Protein AF-A0A6B3I6D8-F1 (afdb_monomer_lite)

Secondary structure (DSSP, 8-state):
----PPPPPP-PPPPPTT-SHHHHHHHHHHHHHHHTS--GGG--GGGTTT---PPPSS-HHHHHHHHHTT-SEEEEES-TTSHHHHT-S---SEEEEE-SSPP-

Radius of gyration: 27.28 Å; chains: 1; bounding box: 35×55×85 Å

Foldseek 3Di:
DDDDDDDDDDDDDDDDPCPDPVNVVVVVVVVVVVVPDDCPPNDPVVCVVVDDDDDDPDDPLVVVLVVQQVDQEEEAEQCPLVVSVVPRPHGHPHYYYDHPDDHD

Sequence (104 aa):
MSEQSPPPPQSSPPLPP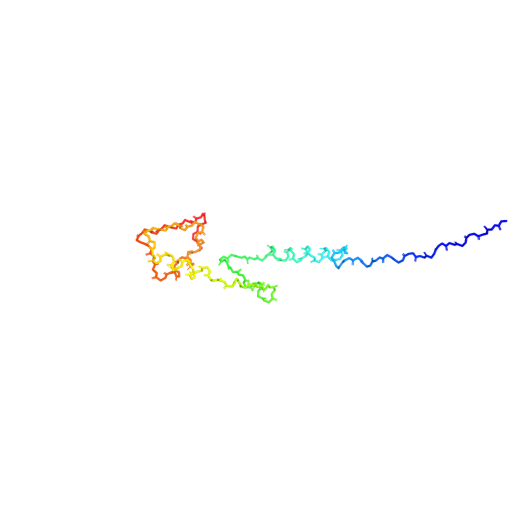FASPASRDRFEALVAEAEAVSVDGWDFSWLEGRATEQRPSWGYARAMADRLGEARAALDIQTGGGEVLAAAPKLPPVTVATESWPPN

Structure (mmCIF, N/CA/C/O backbone):
data_AF-A0A6B3I6D8-F1
#
_entry.id   AF-A0A6B3I6D8-F1
#
loop_
_atom_site.group_PDB
_atom_site.id
_atom_site.type_symbol
_atom_site.label_atom_id
_atom_site.label_alt_id
_atom_site.label_comp_id
_atom_site.label_asym_id
_atom_site.label_entity_id
_atom_site.label_seq_id
_atom_site.pdbx_PDB_ins_code
_atom_site.Cartn_x
_atom_site.Cartn_y
_atom_site.Cartn_z
_atom_site.occupancy
_atom_site.B_iso_or_equiv
_atom_site.auth_seq_id
_atom_site.auth_comp_id
_atom_site.auth_asym_id
_atom_site.auth_atom_id
_atom_site.pdbx_PDB_model_num
ATOM 1 N N . MET A 1 1 ? 15.485 40.432 -67.932 1.00 48.72 1 MET A N 1
ATOM 2 C CA . MET A 1 1 ? 15.380 39.146 -67.214 1.00 48.72 1 MET A CA 1
ATOM 3 C C . MET A 1 1 ? 16.096 39.336 -65.893 1.00 48.72 1 MET A C 1
ATOM 5 O O . MET A 1 1 ? 17.306 39.490 -65.918 1.00 48.72 1 MET A O 1
ATOM 9 N N . SER A 1 2 ? 15.366 39.463 -64.784 1.00 56.78 2 SER A N 1
ATOM 10 C CA . SER A 1 2 ? 15.982 39.516 -63.453 1.00 56.78 2 SER A CA 1
ATOM 11 C C . SER A 1 2 ? 15.971 38.103 -62.885 1.00 56.78 2 SER A C 1
ATOM 13 O O . SER A 1 2 ? 14.896 37.552 -62.654 1.00 56.78 2 SER A O 1
ATOM 15 N N . GLU A 1 3 ? 17.150 37.509 -62.724 1.00 61.81 3 GLU A N 1
ATOM 16 C CA . GLU A 1 3 ? 17.327 36.239 -62.020 1.00 61.81 3 GLU A CA 1
ATOM 17 C C . GLU A 1 3 ? 17.050 36.442 -60.530 1.00 61.81 3 GLU A C 1
ATOM 19 O O . GLU A 1 3 ? 17.591 37.342 -59.888 1.00 61.81 3 GLU A O 1
ATOM 24 N N . GLN A 1 4 ? 16.152 35.623 -59.992 1.00 62.22 4 GLN A N 1
ATOM 25 C CA . GLN A 1 4 ? 15.760 35.647 -58.593 1.00 62.22 4 GLN A CA 1
ATOM 26 C C . GLN A 1 4 ? 16.542 34.538 -57.883 1.00 62.22 4 GLN A C 1
ATOM 28 O O . GLN A 1 4 ? 16.328 33.359 -58.158 1.00 62.22 4 GLN A O 1
ATOM 33 N N . SER A 1 5 ? 17.490 34.917 -57.020 1.00 68.88 5 SER A N 1
ATOM 34 C CA . SER A 1 5 ? 18.277 33.959 -56.233 1.00 68.88 5 SER A CA 1
ATOM 35 C C . SER A 1 5 ? 17.377 33.088 -55.348 1.00 68.88 5 SER A C 1
ATOM 37 O O . SER A 1 5 ? 16.396 33.599 -54.796 1.00 68.88 5 SER A O 1
ATOM 39 N N . PRO A 1 6 ? 17.705 31.795 -55.167 1.00 69.19 6 PRO A N 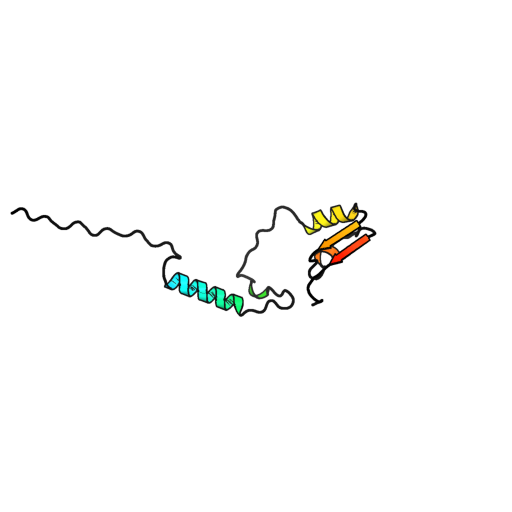1
ATOM 40 C CA . PRO A 1 6 ? 16.906 30.905 -54.339 1.00 69.19 6 PRO A CA 1
ATOM 41 C C . PRO A 1 6 ? 16.976 31.327 -52.862 1.00 69.19 6 PRO A C 1
ATOM 43 O O . PRO A 1 6 ? 18.018 31.815 -52.409 1.00 69.19 6 PRO A O 1
ATOM 46 N N . PRO A 1 7 ? 15.887 31.149 -52.093 1.00 69.19 7 PRO A N 1
ATOM 47 C CA . PRO A 1 7 ? 15.892 31.445 -50.669 1.00 69.19 7 PRO A CA 1
ATOM 48 C C . PRO A 1 7 ? 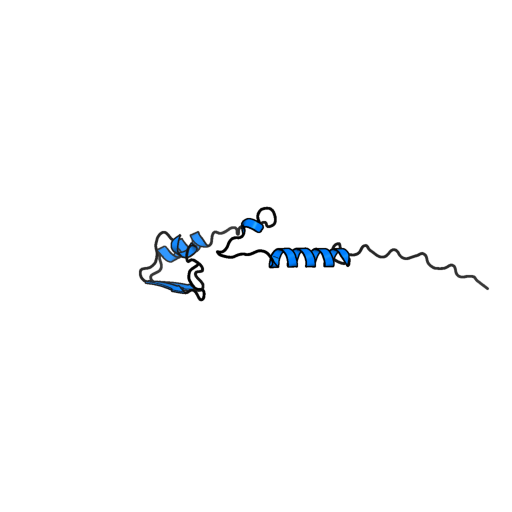16.859 30.506 -49.923 1.00 69.19 7 PRO A C 1
ATOM 50 O O . PRO A 1 7 ? 17.031 29.352 -50.328 1.00 69.19 7 PRO A O 1
ATOM 53 N N . PRO A 1 8 ? 17.494 30.975 -48.833 1.00 72.56 8 PRO A N 1
ATOM 54 C CA . PRO A 1 8 ? 18.401 30.152 -48.040 1.00 72.56 8 PRO A CA 1
ATOM 55 C C . PRO A 1 8 ? 17.662 28.950 -47.422 1.00 72.56 8 PRO A C 1
ATOM 57 O O . PRO A 1 8 ? 16.470 29.059 -47.113 1.00 72.56 8 PRO A O 1
ATOM 60 N N . PRO A 1 9 ? 18.346 27.806 -47.214 1.00 68.88 9 PRO A N 1
ATOM 61 C CA . PRO A 1 9 ? 17.736 26.641 -46.588 1.00 68.88 9 PRO A CA 1
ATOM 62 C C . PRO A 1 9 ? 17.278 26.998 -45.171 1.00 68.88 9 PRO A C 1
ATOM 64 O O . PRO A 1 9 ? 18.057 27.489 -44.355 1.00 68.88 9 PRO A O 1
ATOM 67 N N . GLN A 1 10 ? 15.999 26.767 -44.885 1.00 70.88 10 GLN A N 1
ATOM 68 C CA . GLN A 1 10 ? 15.453 26.974 -43.549 1.00 70.88 10 GLN A CA 1
ATOM 69 C C . GLN A 1 10 ? 15.876 25.813 -42.644 1.00 70.88 10 GLN A C 1
ATOM 71 O O . GLN A 1 10 ? 15.530 24.657 -42.895 1.00 70.88 10 GLN A O 1
ATOM 76 N N . SER A 1 11 ? 16.623 26.118 -41.584 1.00 73.81 11 SER A N 1
ATOM 77 C CA . SER A 1 11 ? 16.973 25.147 -40.548 1.00 73.81 11 SER A CA 1
ATOM 78 C C . SER A 1 11 ? 15.713 24.724 -39.794 1.00 73.81 11 SER A C 1
ATOM 80 O O . SER A 1 11 ? 15.080 25.542 -39.127 1.00 73.81 11 SER A O 1
ATOM 82 N N . SER A 1 12 ? 15.341 23.448 -39.897 1.00 70.31 12 SER A N 1
ATOM 83 C CA . SER A 1 12 ? 14.251 22.892 -39.090 1.00 70.31 12 SER A CA 1
ATOM 84 C C . SER A 1 12 ? 14.665 22.836 -37.613 1.00 70.31 12 SER A C 1
ATOM 86 O O . SER A 1 12 ? 15.821 22.510 -37.326 1.00 70.31 12 SER A O 1
ATOM 88 N N . PRO A 1 13 ? 13.760 23.148 -36.667 1.00 77.19 13 PRO A N 1
ATOM 89 C CA . PRO A 1 13 ? 14.063 23.034 -35.247 1.00 77.19 13 PRO A CA 1
ATOM 90 C C . PRO A 1 13 ? 14.370 21.572 -34.884 1.00 77.19 13 PRO A C 1
ATOM 92 O O . PRO A 1 13 ? 13.813 20.659 -35.504 1.00 77.19 13 PRO A O 1
ATOM 95 N N . PRO A 1 14 ? 15.243 21.322 -33.891 1.00 73.50 14 PRO A N 1
ATOM 96 C CA . PRO A 1 14 ? 15.523 19.968 -33.444 1.00 73.50 14 PRO A CA 1
ATOM 97 C C . PRO A 1 14 ? 14.230 19.314 -32.961 1.00 73.50 14 PRO A C 1
ATOM 99 O O . PRO A 1 14 ? 13.446 19.910 -32.219 1.00 73.50 14 PRO A O 1
ATOM 102 N N . LEU A 1 15 ? 14.009 18.077 -33.403 1.00 72.12 15 LEU A N 1
ATOM 103 C CA . LEU A 1 15 ? 12.901 17.272 -32.914 1.00 72.12 15 LEU A CA 1
ATOM 104 C C . LEU A 1 15 ? 13.030 17.103 -31.393 1.00 72.12 15 LEU A C 1
ATOM 106 O O . LEU A 1 15 ? 14.150 16.962 -30.890 1.00 72.12 15 LEU A O 1
ATOM 110 N N . PRO A 1 16 ? 11.912 17.083 -30.646 1.00 78.00 16 PRO A N 1
ATOM 111 C CA . PRO A 1 16 ? 11.970 16.776 -29.228 1.00 78.00 16 PRO A CA 1
ATOM 112 C C . PRO A 1 16 ? 12.626 15.399 -29.023 1.00 78.00 16 PRO A C 1
ATOM 114 O O . PRO A 1 16 ? 12.499 14.525 -29.885 1.00 78.00 16 PRO A O 1
ATOM 117 N N . PRO A 1 17 ? 13.306 15.171 -27.886 1.00 66.19 17 PRO A N 1
ATOM 118 C CA . PRO A 1 17 ? 14.155 13.993 -27.657 1.00 66.19 17 PRO A CA 1
ATOM 119 C C . PRO A 1 17 ? 13.430 12.641 -27.813 1.00 66.19 17 PRO A C 1
ATOM 121 O O . PRO A 1 17 ? 14.070 11.610 -28.017 1.00 66.19 17 PRO A O 1
ATOM 124 N N . PHE A 1 18 ? 12.095 12.642 -27.791 1.00 73.94 18 PHE A N 1
ATOM 125 C CA . PHE A 1 18 ? 11.238 11.462 -27.942 1.00 73.94 18 PHE A CA 1
ATOM 126 C C . PHE A 1 18 ? 10.570 11.321 -29.322 1.00 73.94 18 PHE A C 1
ATOM 128 O O . PHE A 1 18 ? 9.813 10.382 -29.545 1.00 73.94 18 PHE A O 1
ATOM 135 N N . ALA A 1 19 ? 10.813 12.236 -30.263 1.00 77.25 19 ALA A N 1
ATOM 136 C CA . ALA A 1 19 ? 10.144 12.219 -31.567 1.00 77.25 19 ALA A CA 1
ATOM 137 C C . ALA A 1 19 ? 10.872 11.401 -32.643 1.00 77.25 19 ALA A C 1
ATOM 139 O O . ALA A 1 19 ? 10.310 11.197 -33.720 1.00 77.25 19 ALA A O 1
ATOM 140 N N . SER A 1 20 ? 12.093 10.923 -32.379 1.00 87.50 20 SER A N 1
ATOM 141 C CA . SER A 1 20 ? 12.815 10.087 -33.341 1.00 87.50 20 SER A CA 1
ATOM 142 C C . SER A 1 20 ? 12.272 8.647 -33.355 1.00 87.50 20 SER A C 1
ATOM 144 O O . SER A 1 20 ? 11.854 8.156 -32.303 1.00 87.50 20 SER A O 1
ATOM 146 N N . PRO A 1 21 ? 12.310 7.940 -34.502 1.00 89.19 21 PRO A N 1
ATOM 147 C CA . PRO A 1 21 ? 11.995 6.511 -34.557 1.00 89.19 21 PRO A CA 1
ATOM 148 C C . PRO A 1 21 ? 12.821 5.697 -33.554 1.00 89.19 21 PRO A C 1
ATOM 150 O O . PRO A 1 21 ? 12.254 4.946 -32.774 1.00 89.19 21 PRO A O 1
ATOM 153 N N . ALA A 1 22 ? 14.127 5.966 -33.455 1.00 90.38 22 ALA A N 1
ATOM 154 C CA . ALA A 1 22 ? 15.012 5.291 -32.505 1.00 90.38 22 ALA A CA 1
ATOM 155 C C . ALA A 1 22 ? 14.598 5.499 -31.034 1.00 90.38 22 ALA A C 1
ATOM 157 O O . ALA A 1 22 ? 14.733 4.593 -30.214 1.00 90.38 22 ALA A O 1
ATOM 158 N N . SER A 1 23 ? 14.073 6.680 -30.684 1.00 91.06 23 SER A N 1
ATOM 159 C CA . SER A 1 23 ? 13.556 6.950 -29.336 1.00 91.06 23 SER A CA 1
ATOM 160 C C . SER A 1 23 ? 12.282 6.152 -29.042 1.00 91.06 23 SER A C 1
ATOM 162 O O . SER A 1 23 ? 12.099 5.727 -27.904 1.00 91.06 23 SER A O 1
ATOM 164 N N . ARG A 1 24 ? 11.422 5.936 -30.050 1.00 91.69 24 ARG A N 1
ATOM 165 C CA . ARG A 1 24 ? 10.220 5.094 -29.932 1.00 91.69 24 ARG A CA 1
ATOM 166 C C . ARG A 1 24 ? 10.597 3.626 -29.815 1.00 91.69 24 ARG A C 1
ATOM 168 O O . ARG A 1 24 ? 10.176 2.991 -28.863 1.00 91.69 24 ARG A O 1
ATOM 175 N N . ASP A 1 25 ? 11.476 3.135 -30.684 1.00 95.06 25 ASP A N 1
ATOM 176 C CA . ASP A 1 25 ? 11.946 1.745 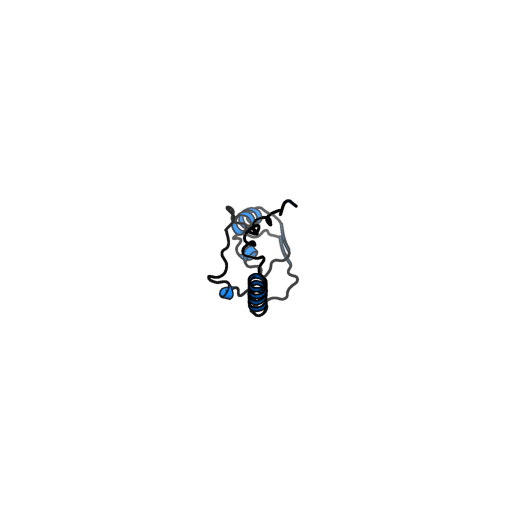-30.645 1.00 95.06 25 ASP A CA 1
ATOM 177 C C . ASP A 1 25 ? 12.583 1.413 -29.287 1.00 95.06 25 ASP A C 1
ATOM 179 O O . ASP A 1 25 ? 12.321 0.365 -28.701 1.00 95.06 25 ASP A O 1
ATOM 183 N N . ARG A 1 26 ? 13.374 2.345 -28.733 1.00 94.69 26 ARG A N 1
ATOM 184 C CA . ARG A 1 26 ? 13.938 2.203 -27.386 1.00 94.69 26 ARG A CA 1
ATOM 185 C C . ARG A 1 26 ? 12.865 2.200 -26.295 1.00 94.69 26 ARG A C 1
ATOM 187 O O . ARG A 1 26 ? 13.016 1.469 -25.323 1.00 94.69 26 ARG A O 1
ATOM 194 N N . PHE A 1 27 ? 11.839 3.041 -26.405 1.00 93.00 27 PHE A N 1
ATOM 195 C CA . PHE A 1 27 ? 10.731 3.058 -25.450 1.00 93.00 27 PHE A CA 1
ATOM 196 C C . PHE A 1 27 ? 9.980 1.722 -25.462 1.00 93.00 27 PHE A C 1
ATOM 198 O O . PHE A 1 27 ? 9.844 1.111 -24.407 1.00 93.00 27 PHE A O 1
ATOM 205 N N . GLU A 1 28 ? 9.594 1.233 -26.642 1.00 95.81 28 GLU A N 1
ATOM 206 C CA . GLU A 1 28 ? 8.905 -0.055 -26.794 1.00 95.81 28 GLU A CA 1
ATOM 207 C C . GLU A 1 28 ? 9.749 -1.217 -26.255 1.00 95.81 28 GLU A C 1
ATOM 209 O O . GLU A 1 28 ? 9.234 -2.092 -25.565 1.00 95.81 28 GLU A O 1
ATOM 214 N N . ALA A 1 29 ? 11.067 -1.199 -26.484 1.00 96.31 29 ALA A N 1
ATOM 215 C CA . ALA A 1 29 ? 11.967 -2.208 -25.930 1.00 96.31 29 ALA A CA 1
ATOM 216 C C . ALA A 1 29 ? 11.983 -2.214 -24.389 1.00 96.31 29 ALA A C 1
ATOM 218 O O . ALA A 1 29 ? 12.011 -3.285 -23.789 1.00 96.31 29 ALA A O 1
ATOM 219 N N . LEU A 1 30 ? 11.944 -1.041 -23.744 1.00 94.19 30 LEU A N 1
ATOM 220 C CA . LEU A 1 30 ? 11.893 -0.934 -22.280 1.00 94.19 30 LEU A CA 1
ATOM 221 C C . LEU A 1 30 ? 10.541 -1.379 -21.711 1.00 94.19 30 LEU A C 1
ATOM 223 O O . LEU A 1 30 ? 10.507 -1.973 -20.635 1.00 94.19 30 LEU A O 1
ATOM 227 N N . VAL A 1 31 ? 9.441 -1.109 -22.420 1.00 94.69 31 VAL A N 1
ATOM 228 C CA . VAL A 1 31 ? 8.109 -1.608 -22.045 1.00 94.69 31 VAL A CA 1
ATOM 229 C C . VAL A 1 31 ? 8.077 -3.132 -22.139 1.00 94.69 31 VAL A C 1
ATOM 231 O O . VAL A 1 31 ? 7.717 -3.782 -21.165 1.00 94.69 31 VAL A O 1
ATOM 234 N N . ALA A 1 32 ? 8.546 -3.704 -23.251 1.00 97.12 32 ALA A N 1
ATOM 235 C CA . ALA A 1 32 ? 8.601 -5.153 -23.433 1.00 97.12 32 ALA A CA 1
ATOM 236 C C . ALA A 1 32 ? 9.506 -5.846 -22.397 1.00 97.12 32 ALA A C 1
ATOM 238 O O . ALA A 1 32 ? 9.180 -6.931 -21.920 1.00 97.12 32 ALA A O 1
ATOM 239 N N . GLU A 1 33 ? 10.629 -5.221 -22.019 1.00 94.94 33 GLU A N 1
ATOM 240 C CA . GLU A 1 33 ? 11.471 -5.707 -20.920 1.00 94.94 33 GLU A CA 1
ATOM 241 C C . GLU A 1 33 ? 10.698 -5.724 -19.593 1.00 94.94 33 GLU A C 1
ATOM 243 O O . GLU A 1 33 ? 10.749 -6.724 -18.883 1.00 94.94 33 GLU A O 1
ATOM 248 N N . ALA A 1 34 ? 9.969 -4.649 -19.268 1.00 92.94 34 ALA A N 1
ATOM 249 C CA . ALA A 1 34 ? 9.192 -4.547 -18.033 1.00 92.94 34 ALA A CA 1
ATOM 250 C C . ALA A 1 34 ? 8.023 -5.547 -17.980 1.00 92.94 34 ALA A C 1
ATOM 252 O O . ALA A 1 34 ? 7.786 -6.149 -16.938 1.00 92.94 34 ALA A O 1
ATOM 253 N N . GLU A 1 35 ? 7.316 -5.755 -19.095 1.00 94.38 35 GLU A N 1
ATOM 254 C CA . GLU A 1 35 ? 6.199 -6.708 -19.194 1.00 94.38 35 GLU A CA 1
ATOM 255 C C . GLU A 1 35 ? 6.636 -8.169 -19.018 1.00 94.38 35 GLU A C 1
ATOM 257 O O . GLU A 1 35 ? 5.847 -9.004 -18.580 1.00 94.38 35 GLU A O 1
ATOM 262 N N . ALA A 1 36 ? 7.888 -8.491 -19.355 1.00 95.38 36 ALA A N 1
ATOM 263 C CA . ALA A 1 36 ? 8.428 -9.843 -19.237 1.00 95.38 36 ALA A CA 1
ATOM 264 C C . ALA A 1 36 ? 8.872 -10.210 -17.808 1.00 95.38 36 ALA A C 1
ATOM 266 O O . ALA A 1 36 ? 9.196 -11.371 -17.543 1.00 95.38 36 ALA A O 1
ATOM 267 N N . VAL A 1 37 ? 8.930 -9.239 -16.896 1.00 94.94 37 VAL A N 1
ATOM 268 C CA . VAL A 1 37 ? 9.372 -9.439 -15.513 1.00 94.94 37 VAL A CA 1
ATOM 269 C C . VAL A 1 37 ? 8.188 -9.872 -14.655 1.00 94.94 37 VAL A C 1
ATOM 271 O O . VAL A 1 37 ? 7.135 -9.240 -14.666 1.00 94.94 37 VAL A O 1
ATOM 274 N N . SER A 1 38 ? 8.367 -10.948 -13.886 1.00 91.69 38 SER A N 1
ATOM 275 C CA . SER A 1 38 ? 7.356 -11.379 -12.920 1.00 91.69 38 SER A CA 1
ATOM 276 C C . SER A 1 38 ? 7.276 -10.404 -11.741 1.00 91.69 38 SER A C 1
ATOM 278 O O . SER A 1 38 ? 8.297 -9.939 -11.239 1.00 91.69 38 SER A O 1
ATOM 280 N N . VAL A 1 39 ? 6.046 -10.140 -11.301 1.00 88.62 39 VAL A N 1
ATOM 281 C CA . VAL A 1 39 ? 5.705 -9.427 -10.058 1.00 88.62 39 VAL A CA 1
ATOM 282 C C . VAL A 1 39 ? 4.959 -10.350 -9.086 1.00 88.62 39 VAL A C 1
ATOM 284 O O . VAL A 1 39 ? 4.211 -9.892 -8.218 1.00 88.62 39 VAL A O 1
ATOM 287 N N . ASP A 1 40 ? 5.112 -11.667 -9.266 1.00 86.56 40 ASP A N 1
ATOM 288 C CA . ASP A 1 40 ? 4.476 -12.673 -8.420 1.00 86.56 40 ASP A CA 1
ATOM 289 C C . ASP A 1 40 ? 4.847 -12.440 -6.952 1.00 86.56 40 ASP A C 1
ATOM 291 O O . ASP A 1 40 ? 5.976 -12.085 -6.614 1.00 86.56 40 ASP A O 1
ATOM 295 N N . GLY A 1 41 ? 3.867 -12.604 -6.063 1.00 82.94 41 GLY A N 1
ATOM 296 C CA . GLY A 1 41 ? 4.062 -12.339 -4.637 1.00 82.94 41 GLY A CA 1
ATOM 297 C C . GLY A 1 41 ? 4.354 -10.871 -4.299 1.00 82.94 41 GLY A C 1
ATOM 298 O O . GLY A 1 41 ? 4.863 -10.614 -3.212 1.00 82.94 41 GLY A O 1
ATOM 299 N N . TRP A 1 42 ? 4.031 -9.926 -5.193 1.00 83.69 42 TRP A N 1
ATOM 300 C CA . TRP A 1 42 ? 4.339 -8.497 -5.043 1.00 83.69 42 TRP A CA 1
ATOM 301 C C . TRP A 1 42 ? 5.851 -8.197 -4.976 1.00 83.69 42 TRP A C 1
ATOM 303 O O . TRP A 1 42 ? 6.271 -7.220 -4.350 1.00 83.69 42 TRP A O 1
ATOM 313 N N . ASP A 1 43 ? 6.686 -9.017 -5.624 1.00 88.06 43 ASP A N 1
ATOM 314 C CA . ASP A 1 43 ? 8.119 -8.742 -5.751 1.00 88.06 43 ASP A CA 1
ATOM 315 C C . ASP A 1 43 ? 8.379 -7.629 -6.781 1.00 88.06 43 ASP A C 1
ATOM 317 O O . ASP A 1 43 ? 8.185 -7.799 -7.984 1.00 88.06 43 ASP A O 1
ATOM 321 N N . PHE A 1 44 ? 8.854 -6.479 -6.300 1.00 90.12 44 PHE A N 1
ATOM 322 C CA . PHE A 1 44 ? 9.266 -5.344 -7.132 1.00 90.12 44 PHE A CA 1
ATOM 323 C C . PHE A 1 44 ? 10.778 -5.098 -7.108 1.00 90.12 44 PHE A C 1
ATOM 325 O O . PHE A 1 44 ? 11.228 -4.005 -7.458 1.00 90.12 44 PHE A O 1
ATOM 332 N N . SER A 1 45 ? 11.584 -6.083 -6.702 1.00 91.12 45 SER A N 1
ATOM 333 C CA . SER A 1 45 ? 13.047 -5.957 -6.622 1.00 91.12 45 SER A CA 1
ATOM 334 C C . SER A 1 45 ? 13.689 -5.548 -7.952 1.00 91.12 45 SER A C 1
ATOM 336 O O . SER A 1 45 ? 14.661 -4.796 -7.961 1.00 91.12 45 SER A O 1
ATOM 338 N N . TRP A 1 46 ? 13.102 -5.931 -9.090 1.00 93.31 46 TRP A N 1
ATOM 339 C CA . TRP A 1 46 ? 13.560 -5.496 -10.414 1.00 93.31 46 TRP A CA 1
ATOM 340 C C . TRP A 1 46 ? 13.538 -3.969 -10.608 1.00 93.31 46 TRP A C 1
ATOM 342 O O . TRP A 1 46 ? 14.330 -3.436 -11.386 1.00 93.31 46 TRP A O 1
ATOM 352 N N . LEU A 1 47 ? 12.669 -3.245 -9.890 1.00 92.56 47 LEU A N 1
ATOM 353 C CA . LEU A 1 47 ? 12.605 -1.782 -9.936 1.00 92.56 47 LEU A CA 1
ATOM 354 C C . LEU A 1 47 ? 13.726 -1.098 -9.135 1.00 92.56 47 LEU A C 1
ATOM 356 O O . LEU A 1 47 ? 13.876 0.125 -9.233 1.00 92.56 47 LEU A O 1
ATOM 360 N N . GLU A 1 48 ? 14.531 -1.839 -8.367 1.00 91.31 48 GLU A N 1
ATOM 361 C CA . GLU A 1 48 ? 15.626 -1.279 -7.576 1.00 91.31 48 GLU A CA 1
ATOM 362 C C . GLU A 1 48 ? 16.639 -0.541 -8.471 1.00 91.31 48 GLU A C 1
ATOM 364 O O . GLU A 1 48 ? 17.152 -1.063 -9.460 1.00 91.31 48 GLU A O 1
ATOM 369 N N . GLY A 1 49 ? 16.885 0.735 -8.162 1.00 92.69 49 GLY A N 1
ATOM 370 C CA . GLY A 1 49 ? 17.736 1.614 -8.972 1.00 92.69 49 GLY A CA 1
ATOM 371 C C . GLY A 1 49 ? 17.133 2.059 -10.313 1.00 92.69 49 GLY A C 1
ATOM 372 O O . GLY A 1 49 ? 17.748 2.872 -11.003 1.00 92.69 49 GLY A O 1
ATOM 373 N N . ARG A 1 50 ? 15.935 1.577 -10.678 1.00 91.81 50 ARG A N 1
ATOM 374 C CA . ARG A 1 50 ? 15.213 1.937 -11.914 1.00 91.81 50 ARG A CA 1
ATOM 375 C C . ARG A 1 50 ? 14.025 2.864 -11.666 1.00 91.81 50 ARG A C 1
ATOM 377 O O . ARG A 1 50 ? 13.684 3.652 -12.546 1.00 91.81 50 ARG A O 1
ATOM 384 N N . ALA A 1 51 ? 13.423 2.796 -10.480 1.00 90.00 51 ALA A N 1
ATOM 385 C CA . ALA A 1 51 ? 12.315 3.650 -10.069 1.00 90.00 51 ALA A CA 1
ATOM 386 C C . ALA A 1 51 ? 12.642 4.430 -8.791 1.00 90.00 51 ALA A C 1
ATOM 388 O O . ALA A 1 51 ? 13.344 3.954 -7.898 1.00 90.00 51 ALA A O 1
ATOM 389 N N . THR A 1 52 ? 12.093 5.638 -8.699 1.00 89.44 52 THR A N 1
ATOM 390 C CA . THR A 1 52 ? 12.056 6.422 -7.466 1.00 89.44 52 THR A CA 1
ATOM 391 C C . THR A 1 52 ? 10.615 6.798 -7.164 1.00 89.44 52 THR A C 1
ATOM 393 O O . THR A 1 52 ? 9.825 7.076 -8.064 1.00 89.44 52 THR A O 1
ATOM 396 N N . GLU A 1 53 ? 10.268 6.806 -5.882 1.00 86.69 53 GLU A N 1
ATOM 397 C CA . GLU A 1 53 ? 8.956 7.230 -5.411 1.00 86.69 53 GLU A CA 1
ATOM 398 C C . GLU A 1 53 ? 9.122 8.482 -4.552 1.00 86.69 53 GLU A C 1
ATOM 400 O O . GLU A 1 53 ? 9.947 8.529 -3.633 1.00 86.69 53 GLU A O 1
ATOM 405 N N . GLN A 1 54 ? 8.319 9.509 -4.825 1.00 90.50 54 GLN A N 1
ATOM 406 C CA . GLN A 1 54 ? 8.172 10.608 -3.886 1.00 90.50 54 GLN A CA 1
ATOM 407 C C . GLN A 1 54 ? 7.178 10.194 -2.806 1.00 90.50 54 GLN A C 1
ATOM 409 O O . GLN A 1 54 ? 5.991 10.021 -3.079 1.00 90.50 54 GLN A O 1
ATOM 414 N N . ARG A 1 55 ? 7.636 10.117 -1.555 1.00 86.00 55 ARG A N 1
ATOM 415 C CA . ARG A 1 55 ? 6.714 9.894 -0.442 1.00 86.00 55 ARG A CA 1
ATOM 416 C C . ARG A 1 55 ? 5.805 11.112 -0.249 1.00 86.00 55 ARG A C 1
ATOM 418 O O . ARG A 1 55 ? 6.312 12.240 -0.200 1.00 86.00 55 ARG A O 1
ATOM 425 N N . PRO A 1 56 ? 4.486 10.911 -0.091 1.00 88.31 56 PRO A N 1
ATOM 426 C CA . PRO A 1 56 ? 3.597 11.978 0.336 1.00 88.31 56 PRO A CA 1
ATOM 427 C C . PRO A 1 56 ? 4.072 12.582 1.664 1.00 88.31 56 PRO A C 1
ATOM 429 O O . PRO A 1 56 ? 4.689 11.908 2.489 1.00 88.31 56 PRO A O 1
ATOM 432 N N . SER A 1 57 ? 3.738 13.849 1.911 1.00 93.06 57 SER A N 1
ATOM 433 C CA . SER A 1 57 ? 4.058 14.534 3.177 1.00 93.06 57 SER A CA 1
ATOM 434 C C . SER A 1 57 ? 3.296 13.983 4.392 1.00 93.06 57 SER A C 1
ATOM 436 O O . SER A 1 57 ? 3.499 14.439 5.516 1.00 93.06 57 SER A O 1
ATOM 438 N N . TRP A 1 58 ? 2.412 13.012 4.176 1.00 93.62 58 TRP A N 1
ATOM 439 C CA . TRP A 1 58 ? 1.550 12.390 5.167 1.00 93.62 58 TRP A CA 1
ATOM 440 C C . TRP A 1 58 ? 1.669 10.865 5.082 1.00 93.62 58 TRP A C 1
ATOM 442 O O . TRP A 1 58 ? 1.926 10.302 4.020 1.00 93.62 58 TRP A O 1
ATOM 452 N N . GLY A 1 59 ? 1.483 10.184 6.214 1.00 92.44 59 GLY A N 1
ATOM 453 C CA . GLY A 1 59 ? 1.538 8.724 6.284 1.00 92.44 59 GLY A CA 1
ATOM 454 C C . GLY A 1 59 ? 0.143 8.122 6.378 1.00 92.44 59 GLY A C 1
ATOM 455 O O . GLY A 1 59 ? -0.462 8.194 7.448 1.00 92.44 59 GLY A O 1
ATOM 456 N N . TYR A 1 60 ? -0.342 7.503 5.296 1.00 93.38 60 TYR A N 1
ATOM 457 C CA . TYR A 1 60 ? -1.654 6.841 5.268 1.00 93.38 60 TYR A CA 1
ATOM 458 C C . TYR A 1 60 ? -1.825 5.848 6.418 1.00 93.38 60 TYR A C 1
ATOM 460 O O . TYR A 1 60 ? -2.761 5.990 7.196 1.00 93.38 60 TYR A O 1
ATOM 468 N N . ALA A 1 61 ? -0.880 4.915 6.586 1.00 94.56 61 ALA A N 1
ATOM 469 C CA . ALA A 1 61 ? -0.958 3.878 7.617 1.00 94.56 61 ALA A CA 1
ATOM 470 C C . ALA A 1 61 ? -1.130 4.465 9.028 1.00 94.56 61 ALA A C 1
ATOM 472 O O . ALA A 1 61 ? -1.953 3.990 9.805 1.00 94.56 61 ALA A O 1
ATOM 473 N N . ARG A 1 62 ? -0.422 5.560 9.336 1.00 95.19 62 ARG A N 1
ATOM 474 C CA . ARG A 1 62 ? -0.573 6.276 10.608 1.00 95.19 62 ARG A CA 1
ATOM 475 C C . ARG A 1 62 ? -1.947 6.935 10.725 1.00 95.19 62 ARG A C 1
ATOM 477 O O . ARG A 1 62 ? -2.644 6.726 11.708 1.00 95.19 62 ARG A O 1
ATOM 484 N N . ALA A 1 63 ? -2.346 7.704 9.713 1.00 96.19 63 ALA A N 1
ATOM 485 C CA . ALA A 1 63 ? -3.621 8.420 9.716 1.00 96.19 63 ALA A CA 1
ATOM 486 C C . ALA A 1 63 ? -4.840 7.478 9.771 1.00 96.19 63 ALA A C 1
ATOM 488 O O . ALA A 1 63 ? -5.875 7.843 10.340 1.00 96.19 63 ALA A O 1
ATOM 489 N N . MET A 1 64 ? -4.717 6.293 9.171 1.00 97.12 64 MET A N 1
ATOM 490 C CA . MET A 1 64 ? -5.670 5.192 9.244 1.00 97.12 64 MET A CA 1
ATOM 491 C C . MET A 1 64 ? -5.678 4.577 10.647 1.00 97.12 64 MET A C 1
ATOM 493 O O . MET A 1 64 ? -6.743 4.506 11.252 1.00 97.12 64 MET A O 1
ATOM 497 N N . ALA A 1 65 ? -4.518 4.195 11.194 1.00 97.75 65 ALA A N 1
ATOM 498 C CA . ALA A 1 65 ? -4.410 3.593 12.525 1.00 97.75 65 ALA A CA 1
ATOM 499 C C . ALA A 1 65 ? -4.995 4.491 13.630 1.00 97.75 65 ALA A C 1
ATOM 501 O O . ALA A 1 65 ? -5.746 4.005 14.476 1.00 97.75 65 ALA A O 1
ATOM 502 N N . ASP A 1 66 ? -4.727 5.801 13.574 1.00 97.69 66 ASP A N 1
ATOM 503 C CA . ASP A 1 66 ? -5.292 6.781 14.510 1.00 97.69 66 ASP A CA 1
ATOM 504 C C . ASP A 1 66 ? -6.836 6.760 14.474 1.00 97.69 66 ASP A C 1
ATOM 506 O O . ASP A 1 66 ? -7.491 6.761 15.514 1.00 97.69 66 ASP A O 1
ATOM 510 N N . ARG A 1 67 ? -7.436 6.650 13.280 1.00 97.75 67 ARG A N 1
ATOM 511 C CA . ARG A 1 67 ? -8.900 6.576 13.102 1.00 97.75 67 ARG A CA 1
ATOM 512 C C . ARG A 1 67 ? -9.487 5.235 13.530 1.00 97.75 67 ARG A C 1
ATOM 514 O O . ARG A 1 67 ? -10.559 5.202 14.133 1.00 97.75 67 ARG A O 1
ATOM 521 N N . LEU A 1 68 ? -8.800 4.133 13.237 1.00 98.19 68 LEU A N 1
ATOM 522 C CA . LEU A 1 68 ? -9.211 2.795 13.668 1.00 98.19 68 LEU A CA 1
ATOM 523 C C . LEU A 1 68 ? -9.243 2.683 15.199 1.00 98.19 68 LEU A C 1
ATOM 525 O O . LEU A 1 68 ? -10.128 2.028 15.745 1.00 98.19 68 LEU A O 1
ATOM 529 N N . GLY A 1 69 ? -8.349 3.383 15.904 1.00 97.69 69 GLY A N 1
ATOM 530 C CA . GLY A 1 69 ? -8.314 3.397 17.367 1.00 97.69 69 GLY A CA 1
ATOM 531 C C . GLY A 1 69 ? -9.574 3.964 18.039 1.00 97.69 69 GLY A C 1
ATOM 532 O O . GLY A 1 69 ? -9.886 3.576 19.174 1.00 97.69 69 GLY A O 1
ATOM 533 N N . GLU A 1 70 ? -10.302 4.842 17.344 1.00 97.94 70 GLU A N 1
ATOM 534 C CA . GLU A 1 70 ? -11.504 5.535 17.833 1.00 97.94 70 GLU A CA 1
ATOM 535 C C . GLU A 1 70 ? -12.813 4.985 17.240 1.00 97.94 70 GLU A C 1
ATOM 537 O O . GLU A 1 70 ? -13.894 5.193 17.799 1.00 97.94 70 GLU A O 1
ATOM 542 N N . ALA A 1 71 ? -12.737 4.266 16.119 1.00 98.25 71 ALA A N 1
ATOM 543 C CA . ALA A 1 71 ? -13.904 3.729 15.437 1.00 98.25 71 ALA A CA 1
ATOM 544 C C . ALA A 1 71 ? -14.537 2.538 16.183 1.00 98.25 71 ALA A C 1
ATOM 546 O O . ALA A 1 71 ? -13.898 1.805 16.939 1.00 98.25 71 ALA A O 1
ATOM 547 N N . ARG A 1 72 ? -15.839 2.327 15.948 1.00 98.38 72 ARG A N 1
ATOM 548 C CA . ARG A 1 72 ? -16.587 1.161 16.462 1.00 98.38 72 ARG A CA 1
ATOM 549 C C . ARG A 1 72 ? -16.679 0.015 15.458 1.00 98.38 72 ARG A C 1
ATOM 551 O O . ARG A 1 72 ? -16.850 -1.130 15.867 1.00 98.38 72 ARG A O 1
ATOM 558 N N . ALA A 1 73 ? -16.564 0.333 14.172 1.00 98.38 73 ALA A N 1
ATOM 559 C CA . ALA A 1 73 ? -16.527 -0.632 13.090 1.00 98.38 73 ALA A CA 1
ATOM 560 C C . ALA A 1 73 ? -15.630 -0.129 11.949 1.00 98.38 73 ALA A C 1
ATOM 562 O O . ALA A 1 73 ? -15.548 1.083 11.737 1.00 98.38 73 ALA A O 1
ATOM 563 N N . ALA A 1 74 ? -15.001 -1.046 11.214 1.00 98.19 74 ALA A N 1
ATOM 564 C CA . ALA A 1 74 ? -14.229 -0.765 10.007 1.00 98.19 74 ALA A CA 1
ATOM 565 C C . ALA A 1 74 ? -14.491 -1.814 8.916 1.00 98.19 74 ALA A C 1
ATOM 567 O O . ALA A 1 74 ? -14.674 -2.997 9.211 1.00 98.19 74 ALA A O 1
ATOM 568 N N . LEU A 1 75 ? -14.492 -1.351 7.665 1.00 97.69 75 LEU A N 1
ATOM 569 C CA . LEU A 1 75 ? -14.525 -2.174 6.463 1.00 97.69 75 LEU A CA 1
ATOM 570 C C . LEU A 1 75 ? -13.338 -1.778 5.582 1.00 97.69 75 LEU A C 1
ATOM 572 O O . LEU A 1 75 ? -13.276 -0.638 5.124 1.00 97.69 75 LEU A O 1
ATOM 576 N N . ASP A 1 76 ? -12.431 -2.721 5.362 1.00 97.31 76 ASP A N 1
ATOM 577 C CA . ASP A 1 76 ? -11.322 -2.602 4.425 1.00 97.31 76 ASP A CA 1
ATOM 578 C C . ASP A 1 76 ? -11.669 -3.321 3.112 1.00 97.31 76 ASP A C 1
ATOM 580 O O . ASP A 1 76 ? -12.087 -4.484 3.104 1.00 97.31 76 ASP A O 1
ATOM 584 N N . ILE A 1 77 ? -11.572 -2.604 1.998 1.00 96.56 77 ILE A N 1
ATOM 585 C CA . ILE A 1 77 ? -11.996 -3.071 0.676 1.00 96.56 77 ILE A CA 1
ATOM 586 C C . ILE A 1 77 ? -10.764 -3.118 -0.209 1.00 96.56 77 ILE A C 1
ATOM 588 O O . ILE A 1 77 ? -10.135 -2.082 -0.392 1.00 96.56 77 ILE A O 1
ATOM 592 N N . GLN A 1 78 ? -10.490 -4.284 -0.803 1.00 94.62 78 GLN A N 1
ATOM 593 C CA . GLN A 1 78 ? -9.233 -4.554 -1.514 1.00 94.62 78 GLN A CA 1
ATOM 594 C C . GLN A 1 78 ? -8.043 -4.459 -0.546 1.00 94.62 78 GLN A C 1
ATOM 596 O O . GLN A 1 78 ? -7.138 -3.646 -0.723 1.00 94.62 78 GLN A O 1
ATOM 601 N N . THR A 1 79 ? -8.095 -5.254 0.529 1.00 93.31 79 THR A N 1
ATOM 602 C CA . THR A 1 79 ? -7.097 -5.224 1.617 1.00 93.31 79 THR A CA 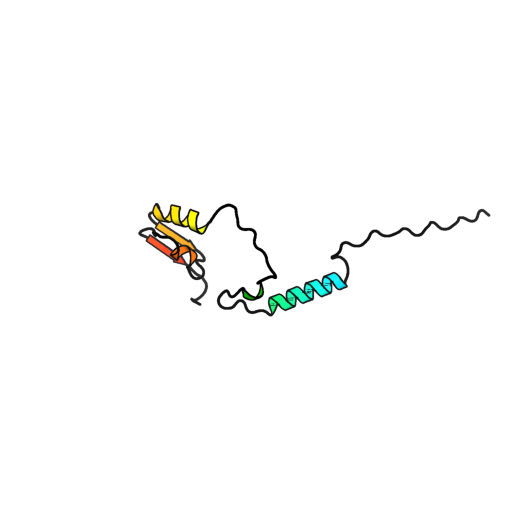1
ATOM 603 C C . THR A 1 79 ? -5.704 -5.694 1.164 1.00 93.31 79 THR A C 1
ATOM 605 O O . THR A 1 79 ? -4.719 -5.509 1.881 1.00 93.31 79 THR A O 1
ATOM 608 N N . GLY A 1 80 ? -5.595 -6.289 -0.029 1.00 91.00 80 GLY A N 1
ATOM 609 C CA . GLY A 1 80 ? -4.375 -6.921 -0.512 1.00 91.00 80 GLY A CA 1
ATOM 610 C C . GLY A 1 80 ? -4.006 -8.103 0.379 1.00 91.00 80 GLY A C 1
ATOM 611 O O . GLY A 1 80 ? -4.865 -8.902 0.751 1.00 91.00 80 GLY A O 1
ATOM 612 N N . GLY A 1 81 ? -2.738 -8.184 0.784 1.00 89.94 81 GLY A N 1
ATOM 613 C CA . GLY A 1 81 ? -2.294 -9.147 1.797 1.00 89.94 81 GLY A CA 1
ATOM 614 C C . GLY A 1 81 ? -2.711 -8.781 3.232 1.00 89.94 81 GLY A C 1
ATOM 615 O O . GLY A 1 81 ? -2.447 -9.535 4.169 1.00 89.94 81 GLY A O 1
ATOM 616 N N . GLY A 1 82 ? -3.383 -7.640 3.435 1.00 92.50 82 GLY A N 1
ATOM 617 C CA . GLY A 1 82 ? -3.872 -7.177 4.735 1.00 92.50 82 GLY A CA 1
ATOM 618 C C . GLY A 1 82 ? -2.803 -6.571 5.647 1.00 92.50 82 GLY A C 1
ATOM 619 O O . GLY A 1 82 ? -3.096 -6.225 6.793 1.00 92.50 82 GLY A O 1
ATOM 620 N N . GLU A 1 83 ? -1.568 -6.396 5.174 1.00 92.81 83 GLU A N 1
ATOM 621 C CA . GLU A 1 83 ? -0.425 -5.966 5.986 1.00 92.81 83 GLU A CA 1
ATOM 622 C C . GLU A 1 83 ? -0.601 -4.544 6.524 1.00 92.81 83 GLU A C 1
ATOM 624 O O . GLU A 1 83 ? -0.239 -4.251 7.665 1.00 92.81 83 GLU A O 1
ATOM 629 N N . VAL A 1 84 ? -1.191 -3.655 5.721 1.00 94.62 84 VAL A N 1
ATOM 630 C CA . VAL A 1 84 ? -1.431 -2.263 6.121 1.00 94.62 84 VAL A CA 1
ATOM 631 C C . VAL A 1 84 ? -2.475 -2.197 7.233 1.00 94.62 84 VAL A C 1
ATOM 633 O O . VAL A 1 84 ? -2.249 -1.519 8.236 1.00 94.62 84 VAL A O 1
ATOM 636 N N . LEU A 1 85 ? -3.584 -2.933 7.098 1.00 96.12 85 LEU A N 1
ATOM 637 C CA . LEU A 1 85 ? -4.606 -3.031 8.139 1.00 96.12 85 LEU A CA 1
ATOM 638 C C . LEU A 1 85 ? -4.038 -3.675 9.413 1.00 96.12 85 LEU A C 1
ATOM 640 O O . LEU A 1 85 ? -4.261 -3.163 10.512 1.00 96.12 85 LEU A O 1
ATOM 644 N N . ALA A 1 86 ? -3.258 -4.751 9.270 1.00 95.25 86 ALA A N 1
ATOM 645 C CA . ALA A 1 86 ? -2.625 -5.466 10.378 1.00 95.25 86 ALA A CA 1
ATOM 646 C C . ALA A 1 86 ? -1.567 -4.633 11.124 1.00 95.25 86 ALA A C 1
ATOM 648 O O . ALA A 1 86 ? -1.292 -4.896 12.295 1.00 95.25 86 ALA A O 1
ATOM 649 N N . ALA A 1 87 ? -0.999 -3.604 10.488 1.00 96.19 87 ALA A N 1
ATOM 650 C CA . ALA A 1 87 ? -0.064 -2.682 11.129 1.00 96.19 87 ALA A CA 1
ATOM 651 C C . ALA A 1 87 ? -0.735 -1.721 12.133 1.00 96.19 87 ALA A C 1
ATOM 653 O O . ALA A 1 87 ? -0.037 -1.043 12.893 1.00 96.19 87 ALA A O 1
ATOM 654 N N . ALA A 1 88 ? -2.072 -1.630 12.157 1.00 97.44 88 ALA A N 1
ATOM 655 C CA . ALA A 1 88 ? -2.785 -0.802 13.121 1.00 97.44 88 ALA A CA 1
ATOM 656 C C . ALA A 1 88 ? -2.659 -1.383 14.548 1.00 97.44 88 ALA A C 1
ATOM 658 O O . ALA A 1 88 ? -3.060 -2.522 14.782 1.00 97.44 88 ALA A O 1
ATOM 659 N N . PRO A 1 89 ? -2.196 -0.609 15.552 1.00 97.00 89 PRO A N 1
ATOM 660 C CA . PRO A 1 89 ? -2.029 -1.116 16.920 1.00 97.00 89 PRO A CA 1
ATOM 661 C C . PRO A 1 89 ? -3.339 -1.525 17.604 1.00 97.00 89 PRO A C 1
ATOM 663 O O . PRO A 1 89 ? -3.335 -2.280 18.575 1.00 97.00 89 PRO A O 1
ATOM 666 N N . LYS A 1 90 ? -4.464 -0.974 17.139 1.00 97.62 90 LYS A N 1
ATOM 667 C CA . LYS A 1 90 ? -5.799 -1.234 17.665 1.00 97.62 90 LYS A CA 1
ATOM 668 C C . LYS A 1 90 ? -6.798 -1.253 16.517 1.00 97.62 90 LYS A C 1
ATOM 670 O O . LYS A 1 90 ? -6.893 -0.287 15.764 1.00 97.62 90 LYS A O 1
ATOM 675 N N . LEU A 1 91 ? -7.573 -2.329 16.449 1.00 98.06 91 LEU A N 1
ATOM 676 C CA . LEU A 1 91 ? -8.699 -2.465 15.535 1.00 98.06 91 LEU A CA 1
ATOM 677 C C . LEU A 1 91 ? -10.026 -2.204 16.270 1.00 98.06 91 LEU A C 1
ATOM 679 O O . LEU A 1 91 ? -10.132 -2.491 17.470 1.00 98.06 91 LEU A O 1
ATOM 683 N N . PRO A 1 92 ? -11.051 -1.679 15.578 1.00 98.06 92 PRO A N 1
ATOM 684 C CA . PRO A 1 92 ? -12.403 -1.602 16.112 1.00 98.06 92 PRO A CA 1
ATOM 685 C C . PRO A 1 92 ? -12.965 -2.987 16.471 1.00 98.06 92 PRO A C 1
ATOM 687 O O . PRO A 1 92 ? -12.601 -3.975 15.828 1.00 98.06 92 PRO A O 1
ATOM 690 N N . PRO A 1 93 ? -13.919 -3.072 17.423 1.00 97.88 93 PRO A N 1
ATOM 691 C CA . PRO A 1 93 ? -14.567 -4.333 17.796 1.00 97.88 93 PRO A CA 1
ATOM 692 C C . PRO A 1 93 ? -15.151 -5.114 16.615 1.00 97.88 93 PRO A C 1
ATOM 694 O O . PRO A 1 93 ? -15.168 -6.340 16.636 1.00 97.88 93 PRO A O 1
ATOM 697 N N . VAL A 1 94 ? -15.627 -4.403 15.591 1.00 98.44 94 VAL A N 1
ATOM 698 C CA . VAL A 1 94 ? -16.046 -4.993 14.320 1.00 98.44 94 VAL A CA 1
ATOM 699 C C . VAL A 1 94 ? -15.065 -4.555 13.243 1.00 98.44 94 VAL A C 1
ATOM 701 O O . VAL A 1 94 ? -15.043 -3.389 12.865 1.00 98.44 94 VAL A O 1
ATOM 704 N N . THR A 1 95 ? -14.270 -5.481 12.725 1.00 98.25 95 THR A N 1
ATOM 705 C CA . THR A 1 95 ? -13.370 -5.210 11.600 1.00 98.25 95 THR A CA 1
ATOM 706 C C . THR A 1 95 ? -13.589 -6.273 10.542 1.00 98.25 95 THR A C 1
ATOM 708 O O . THR A 1 95 ? -13.516 -7.466 10.831 1.00 98.25 95 THR A O 1
ATOM 711 N N . VAL A 1 96 ? -13.904 -5.828 9.331 1.00 98.06 96 VAL A N 1
ATOM 712 C CA . VAL A 1 96 ? -14.118 -6.679 8.163 1.00 98.06 96 VAL A CA 1
ATOM 713 C C . VAL A 1 96 ? -13.131 -6.244 7.095 1.00 98.06 96 VAL A C 1
ATOM 715 O O . VAL A 1 96 ? -12.972 -5.051 6.860 1.00 98.06 96 VAL A O 1
ATOM 718 N N . ALA A 1 97 ? -12.494 -7.205 6.443 1.00 96.75 97 ALA A N 1
ATOM 719 C CA . ALA A 1 97 ? -11.651 -6.969 5.285 1.00 96.75 97 ALA A CA 1
ATOM 720 C C . ALA A 1 97 ? -12.145 -7.841 4.130 1.00 96.75 97 ALA A C 1
ATOM 722 O O . ALA A 1 97 ? -12.643 -8.948 4.351 1.00 96.75 97 ALA A O 1
ATOM 723 N N . THR A 1 98 ? -12.042 -7.329 2.910 1.00 96.19 98 THR A N 1
ATOM 724 C CA . THR A 1 98 ? -12.434 -8.044 1.694 1.00 96.19 98 THR A CA 1
ATOM 725 C C . THR A 1 98 ? -11.312 -7.973 0.671 1.00 96.19 98 THR A C 1
ATOM 727 O O . THR A 1 98 ? -10.711 -6.915 0.481 1.00 96.19 98 THR A O 1
ATOM 730 N N . GLU A 1 99 ? -11.062 -9.098 0.007 1.00 94.44 99 GLU A N 1
ATOM 731 C CA . GLU A 1 99 ? -10.102 -9.221 -1.085 1.00 94.44 99 GLU A CA 1
ATOM 732 C C . GLU A 1 99 ? -10.733 -10.068 -2.191 1.00 94.44 99 GLU A C 1
ATOM 734 O O . GLU A 1 99 ? -11.409 -11.062 -1.916 1.00 94.44 99 GLU A O 1
ATOM 739 N N . SER A 1 100 ? -10.582 -9.624 -3.438 1.00 91.25 100 SER A N 1
ATOM 740 C CA . SER A 1 100 ? -11.070 -10.356 -4.611 1.00 91.25 100 SER A CA 1
ATOM 741 C C . SER A 1 100 ? -10.060 -11.400 -5.092 1.00 91.25 100 SER A C 1
ATOM 743 O O . SER A 1 100 ? -10.430 -12.299 -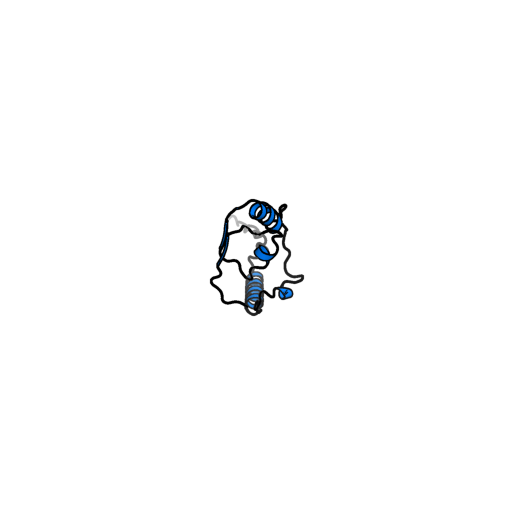5.848 1.00 91.25 100 SER A O 1
ATOM 745 N N . TRP A 1 101 ? -8.810 -11.298 -4.641 1.00 83.62 101 TRP A N 1
ATOM 746 C CA . TRP A 1 101 ? -7.743 -12.246 -4.932 1.00 83.62 101 TRP A CA 1
ATOM 747 C C . TRP A 1 101 ? -7.604 -13.330 -3.847 1.00 83.62 101 TRP A C 1
ATOM 749 O O . TRP A 1 101 ? -7.825 -13.067 -2.663 1.00 83.62 101 TRP A O 1
ATOM 759 N N . PRO A 1 102 ? -7.254 -14.575 -4.221 1.00 79.19 102 PRO A N 1
ATOM 760 C CA . PRO A 1 102 ? -6.870 -15.594 -3.251 1.00 79.19 102 PRO A CA 1
ATOM 761 C C . PRO A 1 102 ? -5.642 -15.166 -2.432 1.00 79.19 102 PRO A C 1
ATOM 763 O O . PRO A 1 102 ? -4.829 -14.390 -2.937 1.00 79.19 102 PRO A O 1
ATOM 766 N N . PRO A 1 103 ? -5.462 -15.717 -1.216 1.00 73.38 103 PRO A N 1
ATOM 767 C CA . PRO A 1 103 ? -4.218 -15.562 -0.478 1.00 73.38 103 PRO A CA 1
ATOM 768 C C . PRO A 1 103 ? -3.023 -16.023 -1.316 1.00 73.38 103 PRO A C 1
ATOM 770 O O . PRO A 1 103 ? -3.089 -17.056 -1.988 1.00 73.38 103 PRO A O 1
ATOM 773 N N . ASN A 1 104 ? -1.965 -15.227 -1.251 1.00 62.81 104 ASN A N 1
ATOM 774 C CA . ASN A 1 104 ? -0.646 -15.463 -1.825 1.00 62.81 104 ASN A CA 1
ATOM 775 C C . ASN A 1 104 ? 0.064 -16.664 -1.183 1.00 62.81 104 ASN A C 1
ATOM 777 O O . ASN A 1 104 ? -0.132 -16.912 0.030 1.00 62.81 104 ASN A O 1
#

pLDDT: mean 88.58, std 11.02, range [48.72, 98.44]